Protein AF-A0A3M1PL24-F1 (afdb_monomer)

Foldseek 3Di:
DVVVVVVVVVVVVVVVVVVVVVLVVVLVVLLVVLVVDPDLVVLDDPVVLVVVLVVQLVVCVVVVHDPVVSVVSSVVSVVSSVVSSVSSSVSNVVVVVVPDDD

Structure (mmCIF, N/CA/C/O backbone):
data_AF-A0A3M1PL24-F1
#
_entry.id   AF-A0A3M1PL24-F1
#
loop_
_atom_site.group_PDB
_atom_site.id
_atom_site.type_symbol
_atom_site.label_atom_id
_atom_site.label_alt_id
_atom_site.label_comp_id
_atom_site.label_asym_id
_atom_site.label_entity_id
_atom_site.label_seq_id
_atom_site.pdbx_PDB_ins_code
_atom_site.Cartn_x
_atom_site.Cartn_y
_atom_site.Cartn_z
_atom_site.occupancy
_atom_site.B_iso_or_equiv
_atom_site.auth_seq_id
_atom_site.auth_comp_id
_atom_site.auth_asym_id
_atom_site.auth_atom_id
_atom_site.pdbx_PDB_model_num
ATOM 1 N N . MET A 1 1 ? 10.335 -6.348 -31.665 1.00 53.72 1 MET A N 1
ATOM 2 C CA . MET A 1 1 ? 9.678 -7.529 -32.284 1.00 53.72 1 MET A CA 1
ATOM 3 C C . MET A 1 1 ? 8.455 -7.932 -31.455 1.00 53.72 1 MET A C 1
ATOM 5 O O . MET A 1 1 ? 8.496 -7.732 -30.247 1.00 53.72 1 MET A O 1
ATOM 9 N N . PRO A 1 2 ? 7.371 -8.485 -32.035 1.00 72.00 2 PRO A N 1
ATOM 10 C CA . PRO A 1 2 ? 6.147 -8.842 -31.292 1.00 72.00 2 PRO A CA 1
ATOM 11 C C . PRO A 1 2 ? 6.381 -9.780 -30.092 1.00 72.00 2 PRO A C 1
ATOM 13 O O . PRO A 1 2 ? 5.663 -9.714 -29.098 1.00 72.00 2 PRO A O 1
ATOM 16 N N . THR A 1 3 ? 7.420 -10.611 -30.165 1.00 79.75 3 THR A N 1
ATOM 17 C CA . THR A 1 3 ? 7.831 -11.569 -29.130 1.00 79.75 3 THR A CA 1
ATOM 18 C C . THR A 1 3 ? 8.458 -10.914 -27.893 1.00 79.75 3 THR A C 1
ATOM 20 O O . THR A 1 3 ? 8.254 -11.396 -26.785 1.00 79.75 3 THR A O 1
ATOM 23 N N . GLU A 1 4 ? 9.157 -9.785 -28.040 1.00 91.31 4 GLU A N 1
ATOM 24 C CA . GLU A 1 4 ? 9.775 -9.065 -26.912 1.00 91.31 4 GLU A CA 1
ATOM 25 C C . GLU A 1 4 ? 8.716 -8.400 -26.025 1.00 91.31 4 GLU A C 1
ATOM 27 O O . GLU A 1 4 ? 8.809 -8.437 -24.800 1.00 91.31 4 GLU A O 1
ATOM 32 N N . LEU A 1 5 ? 7.665 -7.841 -26.636 1.00 94.44 5 LEU A N 1
ATOM 33 C CA . LEU A 1 5 ? 6.539 -7.270 -25.895 1.00 94.44 5 LEU A CA 1
ATOM 34 C C . LEU A 1 5 ? 5.755 -8.350 -25.137 1.00 94.44 5 LEU A C 1
ATOM 36 O O . LEU A 1 5 ? 5.294 -8.098 -24.026 1.00 94.44 5 LEU A O 1
ATOM 40 N N . ALA A 1 6 ? 5.611 -9.545 -25.716 1.00 95.75 6 ALA A N 1
ATOM 41 C CA . ALA A 1 6 ? 4.968 -10.671 -25.044 1.00 95.75 6 ALA A CA 1
ATOM 42 C C . ALA A 1 6 ? 5.757 -11.114 -23.799 1.00 95.75 6 ALA A C 1
ATOM 44 O O . ALA A 1 6 ? 5.168 -11.236 -22.730 1.00 95.75 6 ALA A O 1
ATOM 45 N N . ALA A 1 7 ? 7.083 -11.244 -23.904 1.00 95.81 7 ALA A N 1
ATOM 46 C CA . ALA A 1 7 ? 7.937 -11.590 -22.764 1.00 95.81 7 ALA A CA 1
ATOM 47 C C . ALA A 1 7 ? 7.895 -10.529 -21.646 1.00 95.81 7 ALA A C 1
ATOM 49 O O . ALA A 1 7 ? 7.907 -10.856 -20.460 1.00 95.81 7 ALA A O 1
ATOM 50 N N . LEU A 1 8 ? 7.816 -9.241 -22.006 1.00 96.88 8 LEU A N 1
ATOM 51 C CA . LEU A 1 8 ? 7.642 -8.170 -21.021 1.00 96.88 8 LEU A CA 1
ATOM 52 C C . LEU A 1 8 ? 6.298 -8.265 -20.290 1.00 96.88 8 LEU A C 1
ATOM 54 O O . LEU A 1 8 ? 6.262 -8.031 -19.086 1.00 96.88 8 LEU A O 1
ATOM 58 N N . ARG A 1 9 ? 5.215 -8.618 -20.992 1.00 96.81 9 ARG A N 1
ATOM 59 C CA . ARG A 1 9 ? 3.890 -8.806 -20.381 1.00 96.81 9 ARG A CA 1
ATOM 60 C C . ARG A 1 9 ? 3.877 -9.976 -19.412 1.00 96.81 9 ARG A C 1
ATOM 62 O O . ARG A 1 9 ? 3.482 -9.781 -18.277 1.00 96.81 9 ARG A O 1
ATOM 69 N N . GLU A 1 10 ? 4.426 -11.119 -19.807 1.00 97.44 10 GLU A N 1
ATOM 70 C CA . GLU A 1 10 ? 4.542 -12.284 -18.921 1.00 97.44 10 GLU A CA 1
ATOM 71 C C . GLU A 1 10 ? 5.325 -11.947 -17.641 1.00 97.44 10 GLU A C 1
ATOM 73 O O . GLU A 1 10 ? 4.951 -12.328 -16.532 1.00 97.44 10 GLU A O 1
ATOM 78 N N . ARG A 1 11 ? 6.393 -11.149 -17.769 1.00 97.69 11 ARG A N 1
ATOM 79 C CA . ARG A 1 11 ? 7.132 -10.656 -16.604 1.00 97.69 11 ARG A CA 1
ATOM 80 C C . ARG A 1 11 ? 6.291 -9.723 -15.724 1.00 97.69 11 ARG A C 1
ATOM 82 O O . ARG A 1 11 ? 6.459 -9.768 -14.507 1.00 97.69 11 ARG A O 1
ATOM 89 N N . ILE A 1 12 ? 5.453 -8.866 -16.308 1.00 98.00 12 ILE A N 1
ATOM 90 C CA . ILE A 1 12 ? 4.532 -7.990 -15.564 1.00 98.00 12 ILE A CA 1
ATOM 91 C C . ILE A 1 12 ? 3.477 -8.829 -14.845 1.00 98.00 12 ILE A C 1
ATOM 93 O O . ILE A 1 12 ? 3.307 -8.645 -13.645 1.00 98.00 12 ILE A O 1
ATOM 97 N N . ASP A 1 13 ? 2.870 -9.803 -15.518 1.00 98.38 13 ASP A N 1
ATOM 98 C CA . ASP A 1 13 ? 1.863 -10.688 -14.927 1.00 98.38 13 ASP A CA 1
ATOM 99 C C . ASP A 1 13 ? 2.428 -11.394 -13.678 1.00 98.38 13 ASP A C 1
ATOM 101 O O . ASP A 1 13 ? 1.832 -11.361 -12.601 1.00 98.38 13 ASP A O 1
ATOM 105 N N . GLY A 1 14 ? 3.658 -11.917 -13.762 1.00 98.50 14 GLY A N 1
ATOM 106 C CA . GLY A 1 14 ? 4.335 -12.529 -12.614 1.00 98.50 14 GLY A CA 1
ATOM 107 C C . GLY A 1 14 ? 4.731 -11.550 -11.494 1.00 98.50 14 GLY A C 1
ATOM 108 O O . GLY A 1 14 ? 4.979 -11.973 -10.360 1.00 98.50 14 GLY A O 1
ATOM 109 N N . LEU A 1 15 ? 4.831 -10.246 -11.769 1.00 98.31 15 LEU A N 1
ATOM 110 C CA . LEU A 1 15 ? 4.976 -9.217 -10.731 1.00 98.31 15 LEU A CA 1
ATOM 111 C C . LEU A 1 15 ? 3.622 -8.899 -10.092 1.00 98.31 15 LEU A C 1
ATOM 113 O O . LEU A 1 15 ? 3.548 -8.788 -8.867 1.00 98.31 15 LEU A O 1
ATOM 117 N N . ASP A 1 16 ? 2.564 -8.812 -10.891 1.00 98.31 16 ASP A N 1
ATOM 118 C CA . ASP A 1 16 ? 1.210 -8.526 -10.427 1.00 98.31 16 ASP A CA 1
ATOM 119 C C . ASP A 1 16 ? 0.689 -9.628 -9.499 1.00 98.31 16 ASP A C 1
ATOM 121 O O . ASP A 1 16 ? 0.130 -9.326 -8.444 1.00 98.31 16 ASP A O 1
ATOM 125 N N . GLU A 1 17 ? 0.971 -10.898 -9.793 1.00 98.56 17 GLU A N 1
ATOM 126 C CA . GLU A 1 17 ? 0.669 -12.018 -8.891 1.00 98.56 17 GLU A CA 1
ATOM 127 C C . GLU A 1 17 ? 1.302 -11.833 -7.501 1.00 98.56 17 GLU A C 1
ATOM 129 O O . GLU A 1 17 ? 0.653 -12.035 -6.468 1.00 98.56 17 GLU A O 1
ATOM 134 N N . LYS A 1 18 ? 2.561 -11.380 -7.456 1.00 98.56 18 LYS A N 1
ATOM 135 C CA . LYS A 1 18 ? 3.271 -11.113 -6.195 1.00 98.56 18 LYS A CA 1
ATOM 136 C C . LYS A 1 18 ? 2.681 -9.910 -5.470 1.00 98.56 18 LYS A C 1
ATOM 138 O O . LYS A 1 18 ? 2.523 -9.953 -4.251 1.00 98.56 18 LYS A O 1
ATOM 143 N N . LEU A 1 19 ? 2.335 -8.850 -6.199 1.00 97.81 19 LEU A N 1
ATOM 144 C CA . LEU A 1 19 ? 1.684 -7.673 -5.626 1.00 97.81 19 LEU A CA 1
ATOM 145 C C . LEU A 1 19 ? 0.330 -8.036 -5.012 1.00 97.81 19 LEU A C 1
ATOM 147 O O . LEU A 1 19 ? 0.042 -7.620 -3.890 1.00 97.81 19 LEU A O 1
ATOM 151 N N . VAL A 1 20 ? -0.476 -8.854 -5.693 1.00 98.25 20 VAL A N 1
ATOM 152 C CA . VAL A 1 20 ? -1.762 -9.336 -5.173 1.00 98.25 20 VAL A CA 1
ATOM 153 C C . VAL A 1 20 ? -1.564 -10.150 -3.895 1.00 98.25 20 VAL A C 1
ATOM 155 O O . VAL A 1 20 ? -2.247 -9.885 -2.905 1.00 98.25 20 VAL A O 1
ATOM 158 N N . ALA A 1 21 ? -0.606 -11.081 -3.870 1.00 98.31 21 ALA A N 1
ATOM 159 C CA . ALA A 1 21 ? -0.309 -11.871 -2.675 1.00 98.31 21 ALA A CA 1
ATOM 160 C C . ALA A 1 21 ? 0.080 -10.985 -1.473 1.00 98.31 21 ALA A C 1
ATOM 162 O O . ALA A 1 21 ? -0.478 -11.135 -0.383 1.00 98.31 21 ALA A O 1
ATOM 163 N N . LEU A 1 22 ? 0.960 -10.000 -1.687 1.00 98.00 22 LEU A N 1
ATOM 164 C CA . LEU A 1 22 ? 1.371 -9.042 -0.654 1.00 98.00 22 LEU A CA 1
ATOM 165 C C . LEU A 1 22 ? 0.210 -8.164 -0.175 1.00 98.00 22 LEU A C 1
ATOM 167 O O . LEU A 1 22 ? 0.105 -7.854 1.013 1.00 98.00 22 LEU A O 1
ATOM 171 N N . LEU A 1 23 ? -0.687 -7.757 -1.075 1.00 97.25 23 LEU A N 1
ATOM 172 C CA . LEU A 1 23 ? -1.876 -6.998 -0.699 1.00 97.25 23 LEU A CA 1
ATOM 173 C C . LEU A 1 23 ? -2.815 -7.839 0.170 1.00 97.25 23 LEU A C 1
ATOM 175 O O . LEU A 1 23 ? -3.294 -7.335 1.186 1.00 97.25 23 LEU A O 1
ATOM 179 N N . VAL A 1 24 ? -3.043 -9.111 -0.170 1.00 97.69 24 VAL A N 1
ATOM 180 C CA . VAL A 1 24 ? -3.853 -10.029 0.649 1.00 97.69 24 VAL A CA 1
ATOM 181 C C . VAL A 1 24 ? -3.278 -10.156 2.060 1.00 97.69 24 VAL A C 1
ATOM 183 O O . VAL A 1 24 ? -4.017 -9.997 3.035 1.00 97.69 24 VAL A O 1
ATOM 186 N N . GLU A 1 25 ? -1.966 -10.363 2.185 1.00 97.88 25 GLU A N 1
ATOM 187 C CA . GLU A 1 25 ? -1.279 -10.404 3.480 1.00 97.88 25 GLU A CA 1
ATOM 188 C C . GLU A 1 25 ? -1.453 -9.085 4.248 1.00 97.88 25 GLU A C 1
ATOM 190 O O . GLU A 1 25 ? -1.858 -9.071 5.414 1.00 97.88 25 GLU A O 1
ATOM 195 N N . ARG A 1 26 ? -1.260 -7.951 3.568 1.00 96.19 26 ARG A N 1
ATOM 196 C CA . ARG A 1 26 ? -1.452 -6.623 4.155 1.00 96.19 26 ARG A CA 1
ATOM 197 C C . ARG A 1 26 ? -2.871 -6.441 4.708 1.00 96.19 26 ARG A C 1
ATOM 199 O O . ARG A 1 26 ? -3.027 -5.887 5.796 1.00 96.19 26 ARG A O 1
ATOM 206 N N . PHE A 1 27 ? -3.905 -6.899 4.000 1.00 95.44 27 PHE A N 1
ATOM 207 C CA . PHE A 1 27 ? -5.296 -6.851 4.474 1.00 95.44 27 PHE A CA 1
ATOM 208 C C . PHE A 1 27 ? -5.561 -7.818 5.639 1.00 95.44 27 PHE A C 1
ATOM 210 O O . PHE A 1 27 ? -6.345 -7.488 6.535 1.00 95.44 27 PHE A O 1
ATOM 217 N N . ALA A 1 28 ? -4.891 -8.972 5.684 1.00 95.44 28 ALA A N 1
ATOM 218 C CA . ALA A 1 28 ? -4.949 -9.868 6.836 1.00 95.44 28 ALA A CA 1
ATOM 219 C C . ALA A 1 28 ? -4.406 -9.187 8.106 1.00 95.44 28 ALA A C 1
ATOM 221 O O . ALA A 1 28 ? -5.043 -9.274 9.159 1.00 95.44 28 ALA A O 1
ATOM 222 N N . CYS A 1 29 ? -3.313 -8.423 7.998 1.00 93.94 29 CYS A N 1
ATOM 223 C CA . CYS A 1 29 ? -2.803 -7.604 9.101 1.00 93.94 29 CYS A CA 1
ATOM 224 C C . CYS A 1 29 ? -3.821 -6.551 9.565 1.00 93.94 29 CYS A C 1
ATOM 226 O O . CYS A 1 29 ? -4.009 -6.377 10.766 1.00 93.94 29 CYS A O 1
ATOM 228 N N . MET A 1 30 ? -4.529 -5.882 8.643 1.00 91.00 30 MET A N 1
ATOM 229 C CA . MET A 1 30 ? -5.567 -4.902 9.015 1.00 91.00 30 MET A CA 1
ATOM 230 C C . MET A 1 30 ? -6.713 -5.552 9.803 1.00 91.00 30 MET A C 1
ATOM 232 O O . MET A 1 30 ? -7.200 -4.981 10.773 1.00 91.00 30 MET A O 1
ATOM 236 N N . ARG A 1 31 ? -7.124 -6.773 9.433 1.00 91.00 31 ARG A N 1
ATOM 237 C CA . ARG A 1 31 ? -8.152 -7.519 10.178 1.00 91.00 31 ARG A CA 1
ATOM 238 C C . ARG A 1 31 ? -7.710 -7.823 11.611 1.00 91.00 31 ARG A C 1
ATOM 240 O O . ARG A 1 31 ? -8.515 -7.727 12.531 1.00 91.00 31 ARG A O 1
ATOM 247 N N . GLN A 1 32 ? -6.440 -8.179 11.803 1.00 92.69 32 GLN A N 1
ATOM 248 C CA . GLN A 1 32 ? -5.874 -8.389 13.138 1.00 92.69 32 GLN A CA 1
ATOM 249 C C . GLN A 1 32 ? -5.819 -7.075 13.928 1.00 92.69 32 GLN A C 1
ATOM 251 O O . GLN A 1 32 ? -6.234 -7.044 15.084 1.00 92.69 32 GLN A O 1
ATOM 256 N N . ALA A 1 33 ? -5.390 -5.980 13.293 1.00 90.19 33 ALA A N 1
ATOM 257 C CA . ALA A 1 33 ? -5.355 -4.656 13.912 1.00 90.19 33 ALA A CA 1
ATOM 258 C C . ALA A 1 33 ? -6.748 -4.191 14.375 1.00 90.19 33 ALA A C 1
A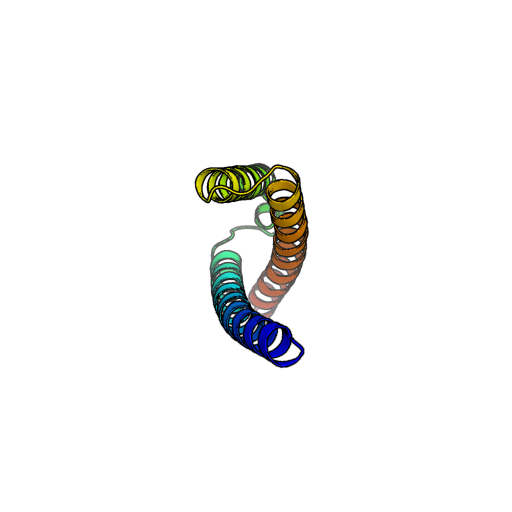TOM 260 O O . ALA A 1 33 ? -6.879 -3.700 15.497 1.00 90.19 33 ALA A O 1
ATOM 261 N N . ALA A 1 34 ? -7.795 -4.435 13.577 1.00 90.62 34 ALA A N 1
ATOM 262 C CA . ALA A 1 34 ? -9.176 -4.102 13.930 1.00 90.62 34 ALA A CA 1
ATOM 263 C C . ALA A 1 34 ? -9.626 -4.728 15.263 1.00 90.62 34 ALA A C 1
ATOM 265 O O . ALA A 1 34 ? -10.362 -4.097 16.016 1.00 90.62 34 ALA A O 1
ATOM 266 N N . ARG A 1 35 ? -9.162 -5.943 15.585 1.00 90.50 35 ARG A N 1
ATOM 267 C CA . ARG A 1 35 ? -9.494 -6.636 16.845 1.00 90.50 35 ARG A CA 1
ATOM 268 C C . ARG A 1 35 ? -8.816 -6.020 18.064 1.00 90.50 35 ARG A C 1
ATOM 270 O O . ARG A 1 35 ? -9.350 -6.092 19.163 1.00 90.50 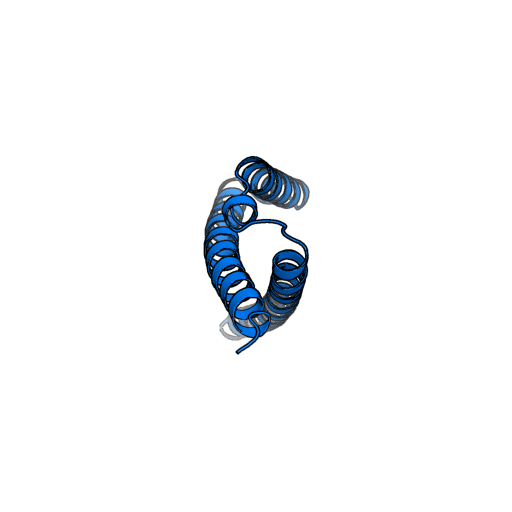35 ARG A O 1
ATOM 277 N N . ILE A 1 36 ? -7.632 -5.444 17.864 1.00 91.75 36 ILE A N 1
ATOM 278 C CA . ILE A 1 36 ? -6.809 -4.857 18.927 1.00 91.75 36 ILE A CA 1
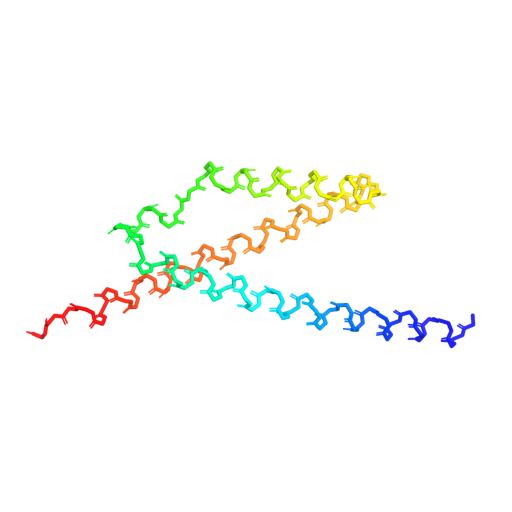ATOM 279 C C . ILE A 1 36 ? -7.263 -3.423 19.233 1.00 91.75 36 ILE A C 1
ATOM 281 O O . ILE A 1 36 ? -7.149 -2.969 20.371 1.00 91.75 36 ILE A O 1
ATOM 285 N N . LYS A 1 37 ? -7.776 -2.695 18.231 1.00 87.88 37 LYS A N 1
ATOM 286 C CA . LYS A 1 37 ? -8.155 -1.286 18.383 1.00 87.88 37 LYS A CA 1
ATOM 287 C C . LYS A 1 37 ? -9.235 -1.098 19.468 1.00 87.88 37 LYS A C 1
ATOM 289 O O . LYS A 1 37 ? -10.265 -1.783 19.441 1.00 87.88 37 LYS A O 1
ATOM 294 N N . PRO A 1 38 ? -9.031 -0.162 20.417 1.00 88.75 38 PRO A N 1
ATOM 295 C CA . PRO A 1 38 ? -9.925 -0.001 21.564 1.00 88.75 38 PRO A CA 1
ATOM 296 C C . PRO A 1 38 ? -11.285 0.573 21.154 1.00 88.75 38 PRO A C 1
ATOM 298 O O . PRO A 1 38 ? -12.327 0.066 21.579 1.00 88.75 38 PRO A O 1
ATOM 301 N N . ASP A 1 39 ? -11.285 1.558 20.259 1.00 90.69 39 ASP A N 1
ATOM 302 C CA . ASP A 1 39 ? -12.466 2.268 19.778 1.00 90.69 39 ASP A CA 1
ATOM 303 C C . ASP A 1 39 ? -12.426 2.482 18.254 1.00 90.69 39 ASP A C 1
ATOM 305 O O . ASP A 1 39 ? -11.401 2.304 17.592 1.00 90.69 39 ASP A O 1
ATOM 309 N N . ARG A 1 40 ? -13.576 2.864 17.695 1.00 89.56 40 ARG A N 1
ATOM 310 C CA . ARG A 1 40 ? -13.765 3.043 16.253 1.00 89.56 40 ARG A CA 1
ATOM 311 C C . ARG A 1 40 ? -12.968 4.225 15.684 1.00 89.56 40 ARG A C 1
ATOM 313 O O . ARG A 1 40 ? -12.594 4.181 14.516 1.00 89.56 40 ARG A O 1
ATOM 320 N N . ASN A 1 41 ? -12.672 5.263 16.471 1.00 91.06 41 ASN A N 1
ATOM 321 C CA . ASN A 1 41 ? -11.906 6.422 15.999 1.00 91.06 41 ASN A CA 1
ATOM 322 C C . ASN A 1 41 ? -10.430 6.070 15.794 1.00 91.06 41 ASN A C 1
ATOM 324 O O . ASN A 1 41 ? -9.805 6.603 14.881 1.00 91.06 41 ASN A O 1
ATOM 328 N N . ALA A 1 42 ? -9.905 5.098 16.547 1.00 90.62 42 ALA A N 1
ATOM 329 C CA . ALA A 1 42 ? -8.558 4.561 16.349 1.00 90.62 42 ALA A CA 1
ATOM 330 C C . ALA A 1 42 ? -8.359 3.873 14.979 1.00 90.62 42 ALA A C 1
ATOM 332 O O . ALA A 1 42 ? -7.231 3.553 14.596 1.00 90.62 42 ALA A O 1
ATOM 333 N N . VAL A 1 43 ? -9.432 3.618 14.216 1.00 88.75 43 VAL A N 1
ATOM 334 C CA . VAL A 1 43 ? -9.326 3.067 12.856 1.00 88.75 43 VAL A CA 1
ATOM 335 C C . VAL A 1 43 ? -8.664 4.069 11.905 1.00 88.75 43 VAL A C 1
ATOM 337 O O . VAL A 1 43 ? -7.823 3.665 11.102 1.00 88.75 43 VAL A O 1
ATOM 340 N N . TYR A 1 44 ? -8.968 5.364 12.038 1.00 93.19 44 TYR A N 1
ATOM 341 C CA . TYR A 1 44 ? -8.328 6.422 11.261 1.00 93.19 44 TYR A CA 1
ATOM 342 C C . TYR A 1 44 ? -7.208 7.086 12.067 1.00 93.19 44 TYR A C 1
ATOM 344 O O . TYR A 1 44 ? -7.458 7.826 13.013 1.00 93.19 44 TYR A O 1
ATOM 352 N N . ASP A 1 45 ? -5.966 6.879 11.638 1.00 93.94 45 ASP A N 1
ATOM 353 C CA . ASP A 1 45 ? -4.788 7.512 12.231 1.00 93.94 45 ASP A CA 1
ATOM 354 C C . ASP A 1 45 ? -4.032 8.318 11.167 1.00 93.94 45 ASP A C 1
ATOM 356 O O . ASP A 1 45 ? -3.283 7.779 10.347 1.00 93.94 45 ASP A O 1
ATOM 360 N N . GLY A 1 46 ? -4.233 9.638 11.184 1.00 95.12 46 GLY A N 1
ATOM 361 C CA . GLY A 1 46 ? -3.599 10.560 10.242 1.00 95.12 46 GLY A CA 1
ATOM 362 C C . GLY A 1 46 ? -2.069 10.562 10.316 1.00 95.12 46 GLY A C 1
ATOM 363 O O . GLY A 1 46 ? -1.411 10.675 9.280 1.00 95.12 46 GLY A O 1
ATOM 364 N N . GLN A 1 47 ? -1.493 10.385 11.510 1.00 96.25 47 GLN A N 1
ATOM 365 C CA . GLN A 1 47 ? -0.040 10.340 11.683 1.00 96.25 47 GLN A CA 1
ATOM 366 C C . GLN A 1 47 ? 0.523 9.060 11.069 1.00 96.25 47 GLN A C 1
ATOM 368 O O . GLN A 1 47 ? 1.494 9.104 10.307 1.00 96.25 47 GLN A O 1
ATOM 373 N N . ARG A 1 48 ? -0.134 7.920 11.315 1.00 95.38 48 ARG A N 1
ATOM 374 C CA . ARG A 1 48 ? 0.259 6.646 10.710 1.00 95.38 48 ARG A CA 1
ATOM 375 C C . ARG A 1 48 ? 0.148 6.684 9.189 1.00 95.38 48 ARG A C 1
ATOM 377 O O . ARG A 1 48 ? 1.058 6.192 8.521 1.00 95.38 48 ARG A O 1
ATOM 384 N N . ILE A 1 49 ? -0.916 7.274 8.642 1.00 96.00 49 ILE A N 1
ATOM 385 C CA . ILE A 1 49 ? -1.112 7.434 7.192 1.00 96.00 49 ILE A CA 1
ATOM 386 C C . ILE A 1 49 ? 0.034 8.244 6.577 1.00 96.00 49 ILE A C 1
ATOM 388 O O . ILE A 1 49 ? 0.650 7.792 5.608 1.00 96.00 49 ILE A O 1
ATOM 392 N N . ALA A 1 50 ? 0.361 9.403 7.158 1.00 97.50 50 ALA A N 1
ATOM 393 C CA . ALA A 1 50 ? 1.465 10.239 6.692 1.00 97.50 50 ALA A CA 1
ATOM 394 C C . ALA A 1 50 ? 2.807 9.487 6.736 1.00 97.50 50 ALA A C 1
ATOM 396 O O . ALA A 1 50 ? 3.586 9.553 5.783 1.00 97.50 50 ALA A O 1
ATOM 397 N N . ALA A 1 51 ? 3.040 8.702 7.792 1.00 97.94 51 ALA A N 1
ATOM 398 C CA . ALA A 1 51 ? 4.236 7.877 7.923 1.00 97.94 51 ALA A CA 1
ATOM 399 C C . ALA A 1 51 ? 4.322 6.770 6.855 1.00 97.94 51 ALA A C 1
ATOM 401 O O . ALA A 1 51 ? 5.400 6.558 6.305 1.00 97.94 51 ALA A O 1
ATOM 402 N N . VAL A 1 52 ? 3.215 6.084 6.517 1.00 97.25 52 VAL A N 1
ATOM 403 C CA . VAL A 1 52 ? 3.206 5.088 5.419 1.00 97.25 52 VAL A CA 1
ATOM 404 C C . VAL A 1 52 ? 3.586 5.746 4.096 1.00 97.25 52 VAL A C 1
ATOM 406 O O . VAL A 1 52 ? 4.443 5.230 3.385 1.00 97.25 52 VAL A O 1
ATOM 409 N N . ILE A 1 53 ? 2.965 6.882 3.774 1.00 98.00 53 ILE A N 1
ATOM 410 C CA . ILE A 1 53 ? 3.218 7.593 2.517 1.00 98.00 53 ILE A CA 1
ATOM 411 C C . ILE A 1 53 ? 4.676 8.053 2.428 1.00 98.00 53 ILE A C 1
ATOM 413 O O . ILE A 1 53 ? 5.324 7.825 1.408 1.00 98.00 53 ILE A O 1
ATOM 417 N N . SER A 1 54 ? 5.209 8.646 3.500 1.00 98.19 54 SER A N 1
ATOM 418 C CA . SER A 1 54 ? 6.613 9.067 3.559 1.00 98.19 54 SER A CA 1
ATOM 419 C C . SER A 1 54 ? 7.566 7.883 3.376 1.00 98.19 54 SER A C 1
ATOM 421 O O . SER A 1 54 ? 8.488 7.951 2.567 1.00 98.19 54 SER A O 1
ATOM 423 N N . HIS A 1 55 ? 7.302 6.767 4.060 1.00 97.94 55 HIS A N 1
ATOM 424 C CA . HIS A 1 55 ? 8.130 5.570 3.960 1.00 97.94 55 HIS A CA 1
ATOM 425 C C . HIS A 1 55 ? 8.155 4.999 2.537 1.00 97.94 55 HIS A C 1
ATOM 427 O O . HIS A 1 55 ? 9.222 4.739 1.994 1.00 97.94 55 HIS A O 1
ATOM 433 N N . VAL A 1 56 ? 6.991 4.849 1.906 1.00 97.69 56 VAL A N 1
ATOM 434 C CA . VAL A 1 56 ? 6.877 4.311 0.542 1.00 97.69 56 VAL A CA 1
ATOM 435 C C . 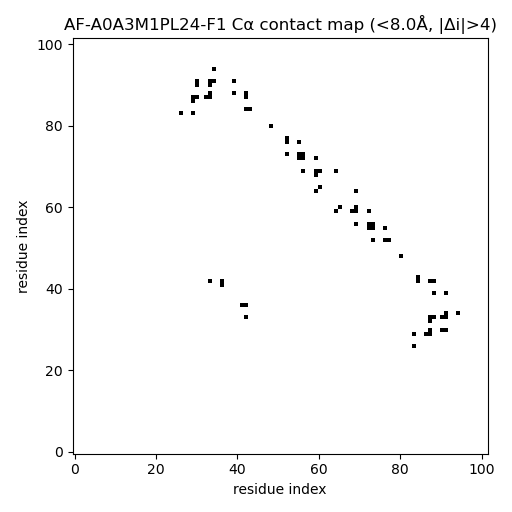VAL A 1 56 ? 7.568 5.207 -0.474 1.00 97.69 56 VAL A C 1
ATOM 437 O O . VAL A 1 56 ? 8.255 4.709 -1.362 1.00 97.69 56 VAL A O 1
ATOM 440 N N . ARG A 1 57 ? 7.416 6.526 -0.329 1.00 98.12 57 ARG A N 1
ATOM 441 C CA . ARG A 1 57 ? 8.119 7.494 -1.166 1.00 98.12 57 ARG A CA 1
ATOM 442 C C . ARG A 1 57 ? 9.637 7.302 -1.064 1.00 98.12 57 ARG A C 1
ATOM 444 O O . ARG A 1 57 ? 10.290 7.172 -2.093 1.00 98.12 57 ARG A O 1
ATOM 451 N N . GLN A 1 58 ? 10.176 7.221 0.154 1.00 98.00 58 GLN A N 1
ATOM 452 C CA . GLN A 1 58 ? 11.611 7.004 0.381 1.00 98.00 58 GLN A CA 1
ATOM 453 C C . GLN A 1 58 ? 12.092 5.663 -0.188 1.00 98.00 58 GLN A C 1
ATOM 455 O O . GLN A 1 58 ? 13.180 5.590 -0.748 1.00 98.00 58 GLN A O 1
ATOM 460 N N . GLN A 1 59 ? 11.286 4.602 -0.075 1.00 97.94 59 GLN A N 1
ATOM 461 C CA . GLN A 1 59 ? 11.608 3.301 -0.668 1.00 97.94 59 GLN A CA 1
ATOM 462 C C . GLN A 1 59 ? 11.654 3.364 -2.201 1.00 97.94 59 GLN A C 1
ATOM 464 O O . GLN A 1 59 ? 12.565 2.802 -2.803 1.00 97.94 59 GLN A O 1
ATOM 469 N N . ALA A 1 60 ? 10.712 4.071 -2.834 1.00 97.44 60 ALA A N 1
ATOM 470 C CA . ALA A 1 60 ? 10.718 4.266 -4.282 1.00 97.44 60 ALA A CA 1
ATOM 471 C C . ALA A 1 60 ? 11.963 5.046 -4.738 1.00 97.44 60 ALA A C 1
ATOM 473 O O . ALA A 1 60 ? 12.656 4.612 -5.656 1.00 97.44 60 ALA A O 1
ATOM 474 N N . GLU A 1 61 ? 12.287 6.145 -4.051 1.00 97.31 61 GLU A N 1
ATOM 475 C CA . GLU A 1 61 ? 13.487 6.949 -4.320 1.00 97.31 61 GLU A CA 1
ATOM 476 C C . GLU A 1 61 ? 14.773 6.115 -4.159 1.00 97.31 61 GLU A C 1
ATOM 478 O O . GLU A 1 61 ? 15.621 6.105 -5.050 1.00 97.31 61 GLU A O 1
ATOM 483 N N . ALA A 1 62 ? 14.897 5.346 -3.071 1.00 97.69 62 ALA A N 1
ATOM 484 C CA . ALA A 1 62 ? 16.045 4.467 -2.832 1.00 97.69 62 ALA A CA 1
ATOM 485 C C . ALA A 1 62 ? 16.161 3.327 -3.861 1.00 97.69 62 ALA A C 1
ATOM 487 O O . ALA A 1 62 ? 17.262 2.854 -4.139 1.00 97.69 62 ALA A O 1
ATOM 488 N N . GLY A 1 63 ? 15.039 2.907 -4.451 1.00 96.31 63 GLY A N 1
ATOM 489 C CA . GLY A 1 63 ? 14.987 1.948 -5.555 1.00 96.31 63 GLY A CA 1
ATOM 490 C C . GLY A 1 63 ? 15.407 2.520 -6.913 1.00 96.31 63 GLY A C 1
ATOM 491 O O . GLY A 1 63 ? 15.365 1.794 -7.904 1.00 96.31 63 GLY A O 1
ATOM 492 N N . GLY A 1 64 ? 15.796 3.799 -6.981 1.00 96.12 64 GLY A N 1
ATOM 493 C CA . GLY A 1 64 ? 16.210 4.466 -8.217 1.00 96.12 64 GLY A CA 1
ATOM 494 C C . GLY A 1 64 ? 15.047 4.925 -9.098 1.00 96.12 64 GLY A C 1
ATOM 495 O O . GLY A 1 64 ? 15.252 5.186 -10.283 1.00 96.12 64 GLY A O 1
ATOM 496 N N . ALA A 1 65 ? 13.830 5.010 -8.551 1.00 96.88 65 ALA A N 1
ATOM 497 C CA . ALA A 1 65 ? 12.679 5.528 -9.278 1.00 96.88 65 ALA A CA 1
ATOM 498 C C . ALA A 1 65 ? 12.845 7.024 -9.589 1.00 96.88 65 ALA A C 1
ATOM 500 O O . ALA A 1 65 ? 13.261 7.810 -8.736 1.00 96.88 65 ALA A O 1
ATOM 501 N N . ASP A 1 66 ? 12.465 7.428 -10.801 1.00 98.12 66 ASP A N 1
ATOM 502 C CA . ASP A 1 66 ? 12.357 8.842 -11.151 1.00 98.12 66 ASP A CA 1
ATOM 503 C C . ASP A 1 66 ? 11.125 9.502 -10.503 1.00 98.12 66 ASP A C 1
ATOM 505 O O . ASP A 1 66 ? 10.260 8.849 -9.910 1.00 98.12 66 ASP A O 1
ATOM 509 N N . ALA A 1 67 ? 11.022 10.826 -10.637 1.00 97.31 67 ALA A N 1
ATOM 510 C CA . ALA A 1 67 ? 9.945 11.602 -10.028 1.00 97.31 67 ALA A CA 1
ATOM 511 C C . ALA A 1 67 ? 8.536 11.169 -10.479 1.00 97.31 67 ALA A C 1
ATOM 513 O O . ALA A 1 67 ? 7.602 11.226 -9.676 1.00 97.31 67 ALA A O 1
ATOM 514 N N . ALA A 1 68 ? 8.369 10.729 -11.730 1.00 98.25 68 ALA A N 1
ATOM 515 C CA . ALA A 1 68 ? 7.076 10.289 -12.246 1.00 98.25 68 ALA A CA 1
ATOM 516 C C . ALA A 1 68 ? 6.675 8.941 -11.632 1.00 98.25 68 ALA A C 1
ATOM 518 O O . ALA A 1 68 ? 5.531 8.766 -11.207 1.00 98.25 68 ALA A O 1
ATOM 519 N N . VAL A 1 69 ? 7.627 8.014 -11.508 1.00 97.75 69 VAL A N 1
ATOM 520 C CA . VAL A 1 69 ? 7.403 6.707 -10.878 1.00 97.75 69 VAL A CA 1
ATOM 521 C C . VAL A 1 69 ? 7.147 6.852 -9.374 1.00 97.75 69 VAL A C 1
ATOM 523 O O . VAL A 1 69 ? 6.217 6.237 -8.850 1.00 97.75 69 VAL A O 1
ATOM 526 N N . VAL A 1 70 ? 7.896 7.709 -8.672 1.00 98.19 70 VAL A N 1
ATOM 527 C CA . VAL A 1 70 ? 7.663 8.005 -7.245 1.00 98.19 70 VAL A CA 1
ATOM 528 C C . VAL A 1 70 ? 6.258 8.577 -7.020 1.00 98.19 70 VAL A C 1
ATOM 530 O O . VAL A 1 70 ? 5.568 8.167 -6.078 1.00 98.19 70 VAL A O 1
ATOM 533 N N . ALA A 1 71 ? 5.809 9.494 -7.884 1.00 97.69 71 ALA A N 1
ATOM 534 C CA . ALA A 1 71 ? 4.458 10.046 -7.825 1.00 97.69 71 ALA A CA 1
ATOM 535 C C . ALA A 1 71 ? 3.394 8.955 -8.034 1.00 97.69 71 ALA A C 1
ATOM 537 O O . ALA A 1 71 ? 2.506 8.805 -7.193 1.00 97.69 71 ALA A O 1
ATOM 538 N N . ALA A 1 72 ? 3.541 8.127 -9.075 1.00 98.00 72 ALA A N 1
ATOM 539 C CA . ALA A 1 72 ? 2.617 7.030 -9.362 1.00 98.00 72 ALA A CA 1
ATOM 540 C C . ALA A 1 72 ? 2.505 6.036 -8.191 1.00 98.00 72 ALA A C 1
ATOM 542 O O . ALA A 1 72 ? 1.400 5.698 -7.764 1.00 98.00 72 ALA A O 1
ATOM 543 N N . ILE A 1 73 ? 3.636 5.614 -7.615 1.00 97.75 73 ILE A N 1
ATOM 544 C CA . ILE A 1 73 ? 3.655 4.719 -6.448 1.00 97.75 73 ILE A CA 1
ATOM 545 C C . ILE A 1 73 ? 2.940 5.369 -5.257 1.00 97.75 73 ILE A C 1
ATOM 547 O 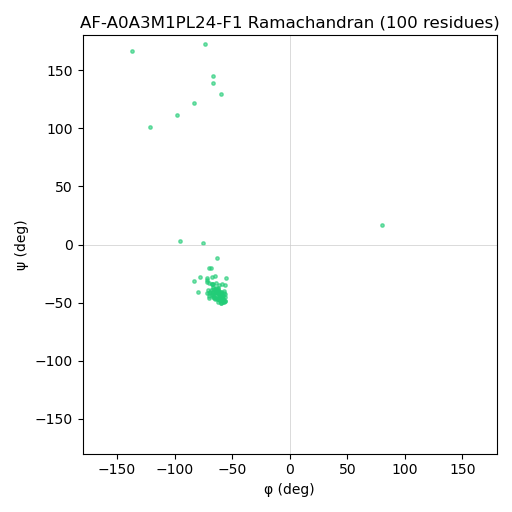O . ILE A 1 73 ? 2.144 4.719 -4.574 1.00 97.75 73 ILE A O 1
ATOM 551 N N . THR A 1 74 ? 3.192 6.656 -5.010 1.00 97.38 74 THR A N 1
ATOM 552 C CA . THR A 1 74 ? 2.567 7.388 -3.903 1.00 97.38 74 THR A CA 1
ATOM 553 C C . THR A 1 74 ? 1.044 7.441 -4.055 1.00 97.38 74 THR A C 1
ATOM 555 O O . THR A 1 74 ? 0.323 7.186 -3.088 1.00 97.38 74 THR A O 1
ATOM 558 N N . ASP A 1 75 ? 0.540 7.705 -5.259 1.00 97.81 75 ASP A N 1
ATOM 559 C CA . ASP A 1 75 ? -0.898 7.768 -5.540 1.00 97.81 75 ASP A CA 1
ATOM 560 C C . ASP A 1 75 ? -1.582 6.401 -5.430 1.00 97.81 75 ASP A C 1
ATOM 562 O O . ASP A 1 75 ? -2.674 6.285 -4.858 1.00 97.81 75 ASP A O 1
ATOM 566 N N . ILE A 1 76 ? -0.915 5.338 -5.887 1.00 97.88 76 ILE A N 1
ATOM 567 C CA . ILE A 1 76 ? -1.370 3.959 -5.673 1.00 97.88 76 ILE A CA 1
ATOM 568 C C . ILE A 1 76 ? -1.489 3.679 -4.169 1.00 97.88 76 ILE A C 1
ATOM 570 O O . ILE A 1 76 ? -2.519 3.183 -3.705 1.00 97.88 76 ILE A O 1
ATOM 574 N N . TYR A 1 77 ? -0.490 4.062 -3.373 1.00 97.69 77 TYR A N 1
ATOM 575 C CA . TYR A 1 77 ? -0.522 3.836 -1.929 1.00 97.69 77 TYR A CA 1
ATOM 576 C C . TYR A 1 77 ? -1.597 4.640 -1.201 1.00 97.69 77 TYR A C 1
ATOM 578 O O . TYR A 1 77 ? -2.191 4.120 -0.255 1.00 97.69 77 TYR A O 1
ATOM 586 N N . ARG A 1 78 ? -1.919 5.860 -1.645 1.00 97.31 78 ARG A N 1
ATOM 587 C CA . ARG A 1 78 ? -3.070 6.609 -1.109 1.00 97.31 78 ARG A CA 1
ATOM 588 C C . ARG A 1 78 ? -4.370 5.831 -1.299 1.00 97.31 78 ARG A C 1
ATOM 590 O O . ARG A 1 78 ? -5.157 5.722 -0.359 1.00 97.31 78 ARG A O 1
ATOM 597 N N . ASN A 1 79 ? -4.562 5.232 -2.474 1.00 97.75 79 ASN A N 1
ATOM 598 C CA . ASN A 1 79 ? -5.726 4.393 -2.755 1.00 97.75 79 ASN A CA 1
ATOM 599 C C . ASN A 1 79 ? -5.738 3.117 -1.906 1.00 97.75 79 ASN A C 1
ATOM 601 O O . ASN A 1 79 ? -6.765 2.796 -1.305 1.00 97.75 79 ASN A O 1
ATOM 605 N N . ILE A 1 80 ? -4.600 2.423 -1.790 1.00 97.31 80 ILE A N 1
ATOM 606 C CA . ILE A 1 80 ? -4.473 1.240 -0.925 1.00 97.31 80 ILE A CA 1
ATOM 607 C C . ILE A 1 80 ? -4.853 1.599 0.513 1.00 97.31 80 ILE A C 1
ATOM 609 O O . ILE A 1 80 ? -5.662 0.901 1.123 1.00 97.31 80 ILE A O 1
ATOM 613 N N . ILE A 1 81 ? -4.317 2.694 1.056 1.00 96.44 81 ILE A N 1
ATOM 614 C CA . ILE A 1 81 ? -4.610 3.157 2.417 1.00 96.44 81 ILE A CA 1
ATOM 615 C C . ILE A 1 81 ? -6.102 3.451 2.584 1.00 96.44 81 ILE A C 1
ATOM 617 O O . ILE A 1 81 ? -6.713 2.923 3.510 1.00 96.44 81 ILE A O 1
ATOM 621 N N . ALA A 1 82 ? -6.707 4.223 1.678 1.00 96.06 82 ALA A N 1
ATOM 622 C CA . ALA A 1 82 ? -8.128 4.555 1.751 1.00 96.06 82 ALA A CA 1
ATOM 623 C C . ALA A 1 82 ? -9.015 3.296 1.758 1.00 96.06 82 ALA A C 1
ATOM 625 O O . ALA A 1 82 ? -9.915 3.166 2.591 1.00 96.06 82 ALA A O 1
ATOM 626 N N . ARG A 1 83 ? -8.723 2.322 0.884 1.00 96.81 83 ARG A N 1
ATOM 627 C CA . ARG A 1 83 ? -9.442 1.037 0.845 1.00 96.81 83 ARG A CA 1
ATOM 628 C C . ARG A 1 83 ? -9.189 0.181 2.084 1.00 96.81 83 ARG A C 1
ATOM 630 O O . ARG A 1 83 ? -10.100 -0.503 2.541 1.00 96.81 83 ARG A O 1
ATOM 637 N N . SER A 1 84 ? -7.990 0.255 2.651 1.00 94.25 84 SER A N 1
ATOM 638 C CA . SER A 1 84 ? -7.631 -0.461 3.880 1.00 94.25 84 SER A CA 1
ATOM 639 C C . SER A 1 84 ? -8.398 0.051 5.084 1.00 94.25 84 SER A C 1
ATOM 641 O O . SER A 1 84 ? -8.935 -0.752 5.831 1.00 94.25 84 SER A O 1
ATOM 643 N N . ILE A 1 85 ? -8.499 1.371 5.232 1.00 94.12 85 ILE A N 1
ATOM 644 C CA . ILE A 1 85 ? -9.261 2.007 6.310 1.00 94.12 85 ILE A CA 1
ATOM 645 C C . ILE A 1 85 ? -10.737 1.614 6.210 1.00 94.12 85 ILE A C 1
ATOM 647 O O . ILE A 1 85 ? -11.330 1.191 7.198 1.00 94.12 85 ILE A O 1
ATOM 651 N N . ALA A 1 86 ? -11.325 1.680 5.009 1.00 95.12 86 ALA A N 1
ATOM 652 C CA . ALA A 1 86 ? -12.714 1.272 4.794 1.00 95.12 86 ALA A CA 1
ATOM 653 C C . ALA A 1 86 ? -12.947 -0.210 5.143 1.00 95.12 86 ALA A C 1
ATOM 655 O O . ALA A 1 86 ? -13.927 -0.554 5.804 1.00 95.12 86 ALA A O 1
ATOM 656 N N . TYR A 1 87 ? -12.029 -1.088 4.732 1.00 94.62 87 TYR A N 1
ATOM 657 C CA . TYR A 1 87 ? -12.074 -2.506 5.081 1.00 94.62 87 TYR A CA 1
ATOM 658 C C . TYR A 1 87 ? -11.920 -2.744 6.587 1.00 94.62 87 TYR A C 1
ATOM 660 O O . TYR A 1 87 ? -12.607 -3.595 7.152 1.00 94.62 87 TYR A O 1
ATOM 668 N N . GLU A 1 88 ? -11.035 -1.994 7.240 1.00 93.44 88 GLU A N 1
ATOM 669 C CA . GLU A 1 88 ? -10.773 -2.115 8.669 1.00 93.44 88 GLU A CA 1
ATOM 670 C C . GLU A 1 88 ? -11.984 -1.682 9.500 1.00 93.44 88 GLU A C 1
ATOM 672 O O . GLU A 1 88 ? -12.351 -2.404 10.423 1.00 93.44 88 GLU A O 1
ATOM 677 N N . PHE A 1 89 ? -12.676 -0.599 9.119 1.00 94.25 89 PHE A N 1
ATOM 678 C CA . PHE A 1 89 ? -13.963 -0.226 9.720 1.00 94.25 89 PHE A CA 1
ATOM 679 C C . PHE A 1 89 ? -14.982 -1.365 9.624 1.00 94.25 89 PHE A C 1
ATOM 681 O O . PHE A 1 89 ? -15.567 -1.751 10.630 1.00 94.25 89 PHE A O 1
ATOM 688 N N . ALA A 1 90 ? -15.145 -1.960 8.438 1.00 93.31 90 ALA A N 1
ATOM 689 C CA . ALA A 1 90 ? -16.075 -3.072 8.253 1.00 93.31 90 ALA A CA 1
ATOM 690 C C . ALA A 1 90 ? -15.685 -4.318 9.071 1.00 93.31 90 ALA A C 1
ATOM 692 O O . ALA A 1 90 ? -16.555 -5.075 9.492 1.00 93.31 90 ALA A O 1
ATOM 693 N N . CYS A 1 91 ? -14.391 -4.572 9.284 1.00 91.44 91 CYS A N 1
ATOM 694 C CA . CYS A 1 91 ? -13.942 -5.647 10.171 1.00 91.44 91 CYS A CA 1
ATOM 695 C C . CYS A 1 91 ? -14.228 -5.322 11.638 1.00 91.44 91 CYS A C 1
ATOM 697 O O . CYS A 1 91 ? -14.764 -6.169 12.344 1.00 91.44 91 CYS A O 1
ATOM 699 N N . TYR A 1 92 ? -13.909 -4.103 12.073 1.00 91.88 92 TYR A N 1
ATOM 700 C CA . TYR A 1 92 ? -14.151 -3.640 13.434 1.00 91.88 92 TYR A CA 1
ATOM 701 C C . TYR A 1 92 ? -15.635 -3.748 13.804 1.00 91.88 92 TYR A C 1
ATOM 703 O O . TYR A 1 92 ? -15.973 -4.341 14.827 1.00 91.88 92 TYR A O 1
ATOM 711 N N . ASP A 1 93 ? -16.518 -3.236 12.942 1.00 91.31 93 ASP A N 1
ATOM 712 C CA . ASP A 1 93 ? -17.962 -3.218 13.181 1.00 91.31 93 ASP A CA 1
ATOM 713 C C . ASP A 1 93 ? -18.513 -4.659 13.330 1.00 91.31 93 ASP A C 1
ATOM 715 O O . ASP A 1 93 ? -19.218 -4.952 14.299 1.00 91.31 93 ASP A O 1
ATOM 719 N N . ARG A 1 94 ? -18.079 -5.606 12.479 1.00 89.88 94 ARG A N 1
ATOM 720 C CA . ARG A 1 94 ? -18.459 -7.034 12.577 1.00 89.88 94 ARG A CA 1
ATOM 721 C C . ARG A 1 94 ? -18.002 -7.711 13.871 1.00 89.88 94 ARG A C 1
ATOM 723 O O . ARG A 1 94 ? -18.745 -8.510 14.440 1.00 89.88 94 ARG A O 1
ATOM 730 N N . GLU A 1 95 ? -16.785 -7.430 14.336 1.00 88.00 95 GLU A N 1
ATOM 731 C CA . GLU A 1 95 ? -16.252 -8.029 15.571 1.00 88.00 95 GLU A CA 1
ATOM 732 C C . GLU A 1 95 ? -17.036 -7.527 16.801 1.00 88.00 95 GLU A C 1
ATOM 734 O O . GLU A 1 95 ? -17.291 -8.291 17.731 1.00 88.00 95 GLU A O 1
ATOM 739 N N . ARG A 1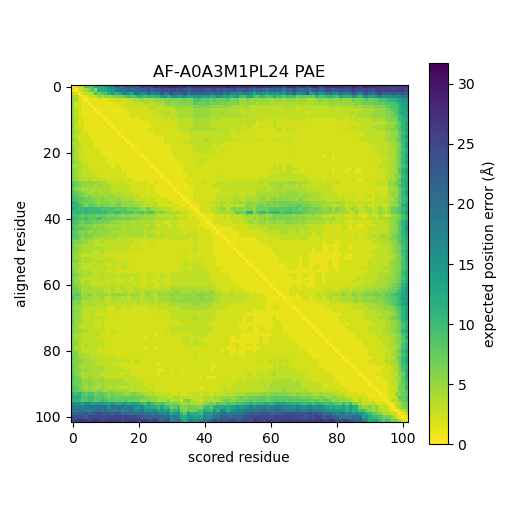 96 ? -17.500 -6.267 16.794 1.00 87.44 96 ARG A N 1
ATOM 740 C CA . ARG A 1 96 ? -18.332 -5.701 17.875 1.00 87.44 96 ARG A CA 1
ATOM 741 C C . ARG A 1 96 ? -19.799 -6.131 17.814 1.00 87.44 96 ARG A C 1
ATOM 743 O O . ARG A 1 96 ? -20.455 -6.180 18.852 1.00 87.44 96 ARG A O 1
ATOM 750 N N . GLU A 1 97 ? -20.327 -6.445 16.634 1.00 84.12 97 GLU A N 1
ATOM 751 C CA . GLU A 1 97 ? -21.628 -7.113 16.488 1.00 84.12 97 GLU A CA 1
ATOM 752 C C . GLU A 1 97 ? -21.582 -8.552 17.011 1.00 84.12 97 GLU A C 1
ATOM 754 O O . GLU A 1 97 ? -22.461 -8.947 17.766 1.00 84.12 97 GLU A O 1
ATOM 759 N N . SER A 1 98 ? -20.517 -9.294 16.696 1.00 75.88 98 SER A N 1
ATOM 760 C CA . SER A 1 98 ? -20.355 -10.697 17.112 1.00 75.88 98 SER A CA 1
ATOM 761 C C . SER A 1 98 ? -20.095 -10.870 18.617 1.00 75.88 98 SER A C 1
ATOM 763 O O . SER A 1 98 ? -20.289 -11.956 19.152 1.00 75.88 98 SER A O 1
ATOM 765 N N . GLY A 1 99 ? -19.634 -9.817 19.303 1.00 68.50 99 GLY A N 1
ATOM 766 C CA . GLY A 1 99 ? -19.356 -9.820 20.743 1.00 68.50 99 GLY A CA 1
ATOM 767 C C . GLY A 1 99 ? -20.487 -9.289 21.633 1.00 68.50 99 GLY A C 1
ATOM 768 O O . GLY A 1 99 ? -20.283 -9.178 22.842 1.00 68.50 99 GLY A O 1
ATOM 769 N N . ARG A 1 100 ? -21.649 -8.916 21.076 1.00 59.44 100 ARG A N 1
ATOM 770 C CA . ARG A 1 100 ? -22.816 -8.494 21.869 1.00 59.44 100 ARG A CA 1
ATOM 771 C C . ARG A 1 100 ? -23.598 -9.733 22.340 1.00 59.44 100 ARG A C 1
ATOM 773 O O . ARG A 1 100 ? -24.023 -10.498 21.480 1.00 59.44 100 ARG A O 1
ATOM 780 N N . PRO A 1 101 ? -23.791 -9.950 23.656 1.00 51.31 101 PRO A N 1
ATOM 781 C CA . PRO A 1 101 ? -24.698 -10.995 24.130 1.00 51.31 101 PRO A CA 1
ATOM 782 C C . PRO A 1 101 ? -26.152 -10.653 23.760 1.00 51.31 101 PRO A C 1
ATOM 784 O O . PRO A 1 101 ? -26.502 -9.469 23.724 1.00 51.31 101 PRO A O 1
ATOM 787 N N . GLU A 1 102 ? -26.945 -11.690 23.457 1.00 5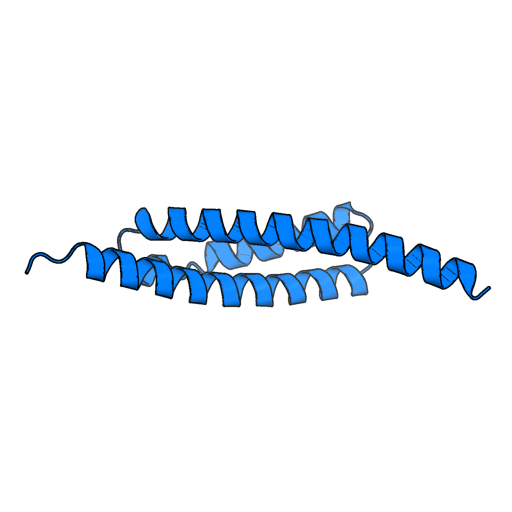1.16 102 GLU A N 1
ATOM 788 C CA . GLU A 1 102 ? -28.401 -11.618 23.217 1.00 51.16 102 GLU A CA 1
ATO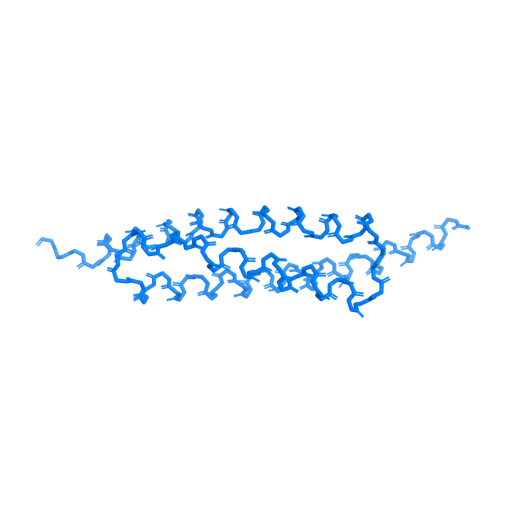M 789 C C . GLU A 1 102 ? -29.171 -11.025 24.406 1.00 51.16 102 GLU A C 1
ATOM 791 O O . GLU A 1 102 ? -28.789 -11.302 25.569 1.00 51.16 102 GLU A O 1
#

Solvent-accessible surface area (backbone atoms only — not comparable to full-atom values): 5717 Å² total; per-residue (Å²): 110,79,66,59,59,50,55,53,48,55,54,48,54,62,47,50,56,52,52,50,54,52,49,53,52,54,52,52,52,39,51,55,46,33,73,68,45,91,50,79,66,69,64,67,50,71,68,60,52,52,49,52,51,54,49,53,38,53,52,34,48,75,69,69,44,52,74,68,54,31,50,53,53,44,55,52,49,52,52,52,50,54,53,47,46,57,50,27,50,58,44,32,53,51,55,59,59,73,68,54,81,133

Radius of gyration: 18.0 Å; Cα contacts (8 Å, |Δi|>4): 40; chains: 1; bounding box: 45×24×56 Å

Secondary structure (DSSP, 8-state):
-HHHHHHHHHHHHHHHHHHHHHHHHHHHHHHHHHHH-SSSGGG--HHHHHHHHHHHHHHHHHTT--HHHHHHHHHHHHHHHHHHHHHHHHHHHHHHHHT---

Sequence (102 aa):
MPTELAALRERIDGLDEKLVALLVERFACMRQAARIKPDRNAVYDGQRIAAVISHVRQQAEAGGADAAVVAAITDIYRNIIARSIAYEFACYDRERESGRPE

pLDDT: mean 92.81, std 9.48, range [51.16, 98.56]

Nearest PDB structures (foldseek):
  3hgw-assembly1_D  TM=9.342E-01  e=1.856E-03  Pseudomonas aeruginosa
  2h9d-assembly2_D  TM=9.30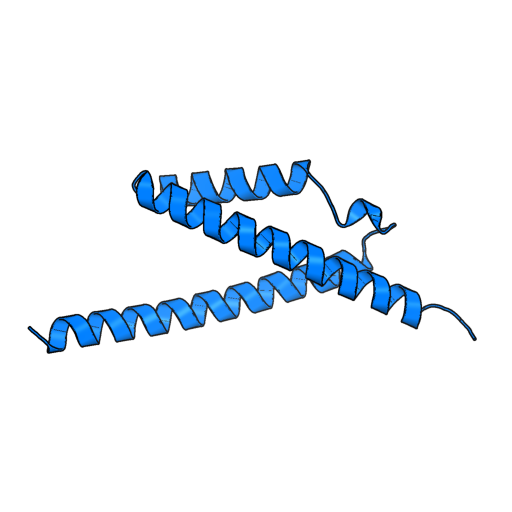7E-01  e=1.856E-03  Pseudomonas aeruginosa PAO1
  3hgx-assembly1_B  TM=9.332E-01  e=2.541E-03  Pseudomonas aeruginosa
  3rem-assembly1_B  TM=9.372E-01  e=3.267E-03  Pseudomonas aeruginosa

Mean predicted aligned error: 4.4 Å